Protein AF-A0A0F9EZ28-F1 (afdb_monomer_lite)

Secondary structure (DSSP, 8-state):
---------PPPHHHHHHHHHH---HHHHHHHHHHHHHHHH--HHHHHHHHHT-

pLDDT: mean 81.71, std 12.68, range [50.34, 94.0]

Foldseek 3Di:
DDDPDPPPDLDDLVVLVVCLVPDDDPVVNLVSQLSNCCVVVVDNVVSVVVSVVD

Structure (mmCIF, N/CA/C/O backbone):
data_AF-A0A0F9EZ28-F1
#
_entry.id   AF-A0A0F9EZ28-F1
#
loop_
_atom_site.group_PDB
_atom_site.id
_atom_site.type_symbol
_atom_site.label_atom_id
_atom_site.label_alt_id
_atom_site.label_comp_id
_atom_site.label_asym_id
_atom_site.label_entity_id
_atom_site.label_seq_id
_atom_site.pdbx_PDB_ins_code
_atom_site.Cartn_x
_atom_site.Cartn_y
_atom_site.Cartn_z
_atom_site.occupancy
_atom_site.B_iso_or_equiv
_atom_site.auth_seq_id
_atom_site.auth_comp_id
_atom_site.auth_asym_id
_atom_site.auth_atom_id
_atom_site.pdbx_PDB_model_num
ATOM 1 N N . MET A 1 1 ? 23.348 -19.440 13.720 1.00 54.25 1 MET A N 1
ATOM 2 C CA . MET A 1 1 ? 22.448 -18.456 13.084 1.00 54.25 1 MET A CA 1
ATOM 3 C C . MET A 1 1 ? 21.732 -19.159 11.952 1.00 54.25 1 MET A C 1
ATOM 5 O O . MET A 1 1 ? 22.409 -19.721 11.097 1.00 54.25 1 MET A O 1
ATOM 9 N N . GLU A 1 2 ? 20.403 -19.195 11.970 1.00 57.78 2 GLU A N 1
ATOM 10 C CA . GLU A 1 2 ? 19.637 -19.699 10.828 1.00 57.78 2 GLU A CA 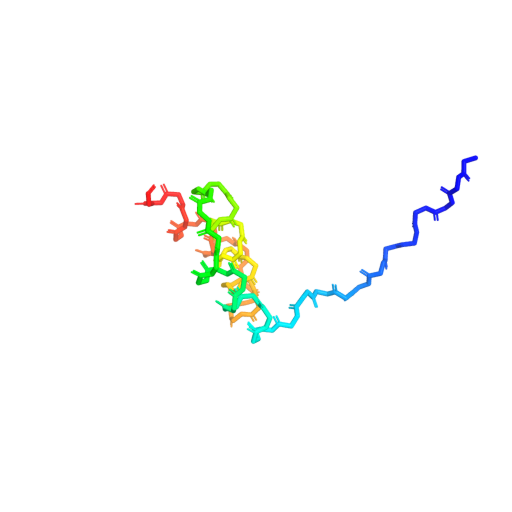1
ATOM 11 C C . GLU A 1 2 ? 19.859 -18.777 9.624 1.00 57.78 2 GLU A C 1
ATOM 13 O O . GLU A 1 2 ? 19.877 -17.551 9.760 1.00 57.78 2 GLU A O 1
ATOM 18 N N . LYS A 1 3 ? 20.093 -19.358 8.444 1.00 58.28 3 LYS A N 1
ATOM 19 C CA . LYS A 1 3 ? 20.226 -18.579 7.211 1.00 58.28 3 LYS A CA 1
ATOM 20 C C . LYS A 1 3 ? 18.850 -18.024 6.858 1.00 58.28 3 LYS A C 1
ATOM 22 O O . LYS A 1 3 ? 17.963 -18.792 6.499 1.00 58.28 3 LYS A O 1
ATOM 27 N N . LEU A 1 4 ? 18.696 -16.702 6.922 1.00 66.56 4 LEU A N 1
ATOM 28 C CA . LEU A 1 4 ? 17.542 -16.008 6.354 1.00 66.56 4 LEU A CA 1
ATOM 29 C C . LEU A 1 4 ? 17.499 -16.300 4.848 1.00 66.56 4 LEU A C 1
ATOM 31 O O . LEU A 1 4 ? 18.266 -15.732 4.071 1.00 66.56 4 LEU A O 1
ATOM 35 N N . GLN A 1 5 ? 16.636 -17.229 4.438 1.00 62.09 5 GLN A N 1
ATOM 36 C CA . GLN A 1 5 ? 16.318 -17.424 3.031 1.00 62.09 5 GLN A CA 1
ATOM 37 C C . GLN A 1 5 ? 15.396 -16.284 2.614 1.00 62.09 5 GLN A C 1
ATOM 39 O O . GLN A 1 5 ? 14.265 -16.184 3.083 1.00 62.09 5 GLN A O 1
ATOM 44 N N . ILE A 1 6 ? 15.896 -15.398 1.752 1.00 64.12 6 ILE A N 1
ATOM 45 C CA . ILE A 1 6 ? 15.070 -14.366 1.130 1.00 64.12 6 ILE A CA 1
ATOM 46 C C . ILE A 1 6 ? 14.176 -15.082 0.119 1.00 64.12 6 ILE A C 1
ATOM 48 O O . ILE A 1 6 ? 14.565 -15.311 -1.027 1.00 64.12 6 ILE A O 1
ATOM 52 N N . THR A 1 7 ? 12.986 -15.487 0.551 1.00 60.94 7 THR A N 1
ATOM 53 C CA . THR A 1 7 ? 11.943 -15.945 -0.359 1.00 60.94 7 THR A CA 1
ATOM 54 C C . THR A 1 7 ? 11.480 -14.740 -1.167 1.00 60.94 7 THR A C 1
ATOM 56 O O . THR A 1 7 ? 10.940 -13.766 -0.651 1.00 60.94 7 THR A O 1
ATOM 59 N N . ARG A 1 8 ? 11.742 -14.781 -2.474 1.00 56.88 8 ARG A N 1
ATOM 60 C CA . ARG A 1 8 ? 11.423 -13.714 -3.435 1.00 56.88 8 ARG A CA 1
ATOM 61 C C . ARG A 1 8 ? 9.928 -13.653 -3.784 1.00 56.88 8 ARG A C 1
ATOM 63 O O . ARG A 1 8 ? 9.559 -13.177 -4.850 1.00 56.88 8 ARG A O 1
ATOM 70 N N . SER A 1 9 ? 9.076 -14.185 -2.917 1.00 60.56 9 SER A N 1
ATOM 71 C CA . SER A 1 9 ? 7.631 -14.184 -3.077 1.00 60.56 9 SER A CA 1
ATOM 72 C C . SER A 1 9 ? 7.098 -12.847 -2.583 1.00 60.56 9 SER A C 1
ATOM 74 O O . SER A 1 9 ? 6.717 -12.706 -1.419 1.00 60.56 9 SER A O 1
ATOM 76 N N . SER A 1 10 ? 7.112 -11.849 -3.465 1.00 64.62 10 SER A N 1
ATOM 77 C CA . SER A 1 10 ? 6.233 -10.697 -3.290 1.00 64.62 10 SER A CA 1
ATOM 78 C C . SER A 1 10 ? 4.794 -11.214 -3.193 1.00 64.62 10 SER A C 1
ATOM 80 O O . SER A 1 10 ? 4.436 -12.114 -3.958 1.00 64.62 10 SER A O 1
ATOM 82 N N . PRO A 1 11 ? 3.984 -10.713 -2.247 1.00 71.38 11 PRO A N 1
ATOM 83 C CA . PRO A 1 11 ? 2.582 -11.092 -2.171 1.00 71.38 11 PRO A CA 1
ATOM 84 C C . PRO A 1 11 ? 1.882 -10.774 -3.493 1.00 71.38 11 PRO A C 1
ATOM 86 O O . PRO A 1 11 ? 2.153 -9.743 -4.109 1.00 71.38 11 PRO A O 1
ATOM 89 N N . ASP A 1 12 ? 1.014 -11.690 -3.915 1.00 82.62 12 ASP A N 1
ATOM 90 C CA . ASP A 1 12 ? 0.227 -11.554 -5.134 1.00 82.62 12 ASP A CA 1
ATOM 91 C C . ASP A 1 12 ? -0.656 -10.294 -5.084 1.00 82.62 12 ASP A C 1
ATOM 93 O O . ASP A 1 12 ? -1.073 -9.842 -4.008 1.00 82.62 12 ASP A O 1
ATOM 97 N N . HIS A 1 13 ? -0.912 -9.710 -6.252 1.00 84.12 13 HIS A N 1
ATOM 98 C CA . HIS A 1 13 ? -1.673 -8.472 -6.399 1.00 84.12 13 HIS A CA 1
ATOM 99 C C . HIS A 1 13 ? -3.084 -8.590 -5.813 1.00 84.12 13 HIS A C 1
ATOM 101 O O . HIS A 1 13 ? -3.482 -7.743 -5.005 1.00 84.12 13 HIS A O 1
ATOM 107 N N . ASP A 1 14 ? -3.785 -9.687 -6.101 1.00 88.00 14 ASP A N 1
ATOM 108 C CA . ASP A 1 14 ? -5.152 -9.912 -5.625 1.00 88.00 14 ASP A CA 1
ATOM 109 C C . ASP A 1 14 ? -5.189 -10.058 -4.099 1.00 88.00 14 ASP A C 1
ATOM 111 O O . ASP A 1 14 ? -6.061 -9.513 -3.410 1.00 88.00 14 ASP A O 1
ATOM 115 N N . VAL A 1 15 ? -4.174 -10.721 -3.540 1.00 89.88 15 VAL A N 1
ATOM 116 C CA . VAL A 1 15 ? -4.022 -10.899 -2.091 1.00 89.88 15 VAL A CA 1
ATOM 117 C C . VAL A 1 15 ? -3.824 -9.552 -1.395 1.00 89.88 15 VAL A C 1
ATOM 119 O O . VAL A 1 15 ? -4.423 -9.305 -0.346 1.00 89.88 15 VAL A O 1
ATOM 122 N N . LEU A 1 16 ? -3.026 -8.646 -1.968 1.00 89.81 16 LEU A N 1
ATOM 123 C CA . LEU A 1 16 ? -2.824 -7.306 -1.411 1.00 89.81 16 LEU A CA 1
ATOM 124 C C . LEU A 1 16 ? -4.113 -6.477 -1.408 1.00 89.81 16 LEU A C 1
ATOM 126 O O . LEU A 1 16 ? -4.380 -5.778 -0.426 1.00 89.81 16 LEU A O 1
ATOM 130 N N . VAL A 1 17 ? -4.933 -6.578 -2.457 1.00 89.69 17 VAL A N 1
ATOM 131 C CA . VAL A 1 17 ? -6.233 -5.893 -2.535 1.00 89.69 17 VAL A CA 1
ATOM 132 C C . VAL A 1 17 ? -7.181 -6.404 -1.451 1.00 89.69 17 VAL A C 1
ATOM 134 O O . VAL A 1 17 ? -7.845 -5.608 -0.778 1.00 89.69 17 VAL A O 1
ATOM 137 N N . GLU A 1 18 ? -7.243 -7.718 -1.237 1.00 93.00 18 GLU A N 1
ATOM 138 C CA . GLU A 1 18 ? -8.056 -8.287 -0.164 1.00 93.00 18 GLU A CA 1
ATOM 139 C C . GLU A 1 18 ? -7.588 -7.853 1.226 1.00 93.00 18 GLU A C 1
ATOM 141 O O . GLU A 1 18 ? -8.412 -7.462 2.061 1.00 93.00 18 GLU A O 1
ATOM 146 N N . LEU A 1 19 ? -6.277 -7.907 1.477 1.00 91.38 19 LEU A N 1
ATOM 147 C CA . LEU A 1 19 ? -5.684 -7.487 2.745 1.00 91.38 19 LEU A CA 1
ATOM 148 C C . LEU A 1 19 ? -5.976 -6.011 3.017 1.00 91.38 19 LEU A C 1
ATOM 150 O O . LEU A 1 19 ? -6.417 -5.668 4.112 1.00 91.38 19 LEU A O 1
ATOM 154 N N . TYR A 1 20 ? -5.835 -5.146 2.009 1.00 91.25 20 TYR A N 1
ATOM 155 C CA . TYR A 1 20 ? -6.175 -3.731 2.126 1.00 91.25 20 TYR A CA 1
ATOM 156 C C . TYR A 1 20 ? -7.645 -3.517 2.508 1.00 91.25 20 TYR A C 1
ATOM 158 O O . TYR A 1 20 ? -7.939 -2.728 3.406 1.00 91.25 20 TYR A O 1
ATOM 166 N N . LYS A 1 21 ? -8.584 -4.226 1.868 1.00 92.06 21 LYS A N 1
ATOM 167 C CA . LYS A 1 21 ? -10.024 -4.099 2.161 1.00 92.06 21 LYS A CA 1
ATOM 168 C C . LYS A 1 21 ? -10.374 -4.541 3.585 1.00 92.06 21 LYS A C 1
ATOM 170 O O . LYS A 1 21 ? -11.220 -3.913 4.219 1.00 92.06 21 LYS A O 1
ATOM 175 N N . LYS A 1 22 ? -9.734 -5.604 4.082 1.00 94.00 22 LYS A N 1
ATOM 176 C CA . LYS A 1 22 ? -10.003 -6.205 5.402 1.00 94.00 22 LYS A CA 1
ATOM 177 C C . LYS A 1 22 ? -9.289 -5.478 6.552 1.00 94.00 22 LYS A C 1
ATOM 179 O O . LYS A 1 22 ? -9.740 -5.558 7.696 1.00 94.00 22 LYS A O 1
ATOM 184 N N . GLU A 1 23 ? -8.195 -4.772 6.273 1.00 93.81 23 GLU A N 1
ATOM 185 C CA . GLU A 1 23 ? -7.348 -4.163 7.297 1.00 93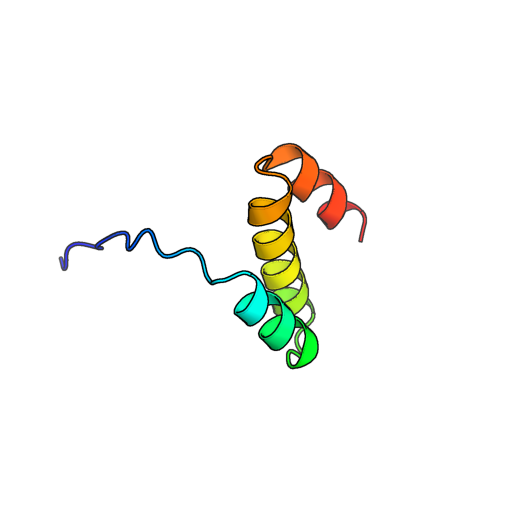.81 23 GLU A CA 1
ATOM 186 C C . GLU A 1 23 ? -7.961 -2.891 7.915 1.00 93.81 23 GLU A C 1
ATOM 188 O O . GLU A 1 23 ? -8.454 -1.988 7.233 1.00 93.81 23 GLU A O 1
ATOM 193 N N . LYS A 1 24 ? -7.889 -2.804 9.247 1.00 91.88 24 LYS A N 1
ATOM 194 C CA . LYS A 1 24 ? -8.397 -1.679 10.046 1.00 91.88 24 LYS A CA 1
ATOM 195 C C . LYS A 1 24 ? -7.283 -0.733 10.489 1.00 91.88 24 LYS A C 1
ATOM 197 O O . LYS A 1 24 ? -7.539 0.443 10.734 1.00 91.88 24 LYS A O 1
ATOM 202 N N . LYS A 1 25 ? -6.047 -1.222 10.607 1.00 93.75 25 LYS A N 1
ATOM 203 C CA . LYS A 1 25 ? -4.889 -0.423 11.019 1.00 93.75 25 LYS A CA 1
ATOM 204 C C . LYS A 1 25 ? -4.360 0.385 9.836 1.00 93.75 25 LYS A C 1
ATOM 206 O O . LYS A 1 25 ? -3.832 -0.181 8.881 1.00 93.75 25 LYS A O 1
ATOM 211 N N . LEU A 1 26 ? -4.415 1.713 9.956 1.00 88.38 26 LEU A N 1
ATOM 212 C CA . LEU A 1 26 ? -3.982 2.662 8.920 1.00 88.38 26 LEU A CA 1
ATOM 213 C C . LEU A 1 26 ? -2.573 2.351 8.378 1.00 88.38 26 LEU A C 1
ATOM 215 O O . LEU A 1 26 ? -2.396 2.163 7.180 1.00 88.38 26 LEU A O 1
ATOM 219 N N . LYS A 1 27 ? -1.598 2.155 9.276 1.00 88.56 27 LYS A N 1
ATOM 220 C CA . LYS A 1 27 ? -0.202 1.848 8.908 1.00 88.56 27 LYS A CA 1
ATOM 221 C C . LYS A 1 27 ? -0.036 0.560 8.092 1.00 88.56 27 LYS A C 1
ATOM 223 O O . LYS A 1 27 ? 0.899 0.444 7.306 1.00 88.56 27 LYS A O 1
ATOM 228 N N . LEU A 1 28 ? -0.890 -0.444 8.314 1.00 89.25 28 LEU A N 1
ATOM 229 C CA . LEU A 1 28 ? -0.846 -1.689 7.539 1.00 89.25 28 LEU A CA 1
ATOM 230 C C . LEU A 1 28 ? -1.535 -1.513 6.186 1.00 89.25 28 LEU A C 1
ATOM 232 O O . LEU A 1 28 ? -0.998 -1.972 5.183 1.00 89.25 28 LEU A O 1
ATOM 236 N N . LYS A 1 29 ? -2.640 -0.761 6.134 1.00 90.75 29 LYS A N 1
ATOM 237 C CA . LYS A 1 29 ? -3.268 -0.348 4.872 1.00 90.75 29 LYS A CA 1
ATOM 238 C C . LYS A 1 29 ? -2.292 0.381 3.952 1.00 90.75 29 LYS A C 1
ATOM 240 O O . LYS A 1 29 ? -2.160 -0.002 2.794 1.00 90.75 29 LYS A O 1
ATOM 245 N N . GLU A 1 30 ? -1.566 1.363 4.479 1.00 90.12 30 GLU A N 1
ATOM 246 C CA . GLU A 1 30 ? -0.538 2.100 3.732 1.00 90.12 30 GLU A CA 1
ATOM 247 C C . GLU A 1 30 ? 0.548 1.164 3.187 1.00 90.12 30 GLU A C 1
ATOM 249 O O . GLU A 1 30 ? 0.957 1.291 2.035 1.00 90.12 30 GLU A O 1
ATOM 254 N N . ARG A 1 31 ? 0.982 0.169 3.975 1.00 89.94 31 ARG A N 1
ATOM 255 C CA . ARG A 1 31 ? 1.947 -0.841 3.513 1.00 89.94 31 ARG A CA 1
ATOM 256 C C . ARG A 1 31 ? 1.401 -1.705 2.383 1.00 89.94 31 ARG A C 1
ATOM 258 O O . ARG A 1 31 ? 2.119 -1.925 1.413 1.00 89.94 31 ARG A O 1
ATOM 265 N N . TYR A 1 32 ? 0.169 -2.198 2.489 1.00 91.12 32 TYR A N 1
ATOM 266 C CA . TYR A 1 32 ? -0.427 -3.013 1.427 1.00 91.12 32 TYR A CA 1
ATOM 267 C C . TYR A 1 32 ? -0.588 -2.215 0.134 1.00 91.12 32 TYR A C 1
ATOM 269 O O . TYR A 1 32 ? -0.233 -2.703 -0.935 1.00 91.12 32 TYR A O 1
ATOM 277 N N . GLN A 1 33 ? -1.017 -0.957 0.243 1.00 89.62 33 GLN A N 1
ATOM 278 C CA . GLN A 1 33 ? -1.081 -0.036 -0.887 1.00 89.62 33 GLN A CA 1
ATOM 279 C C . GLN A 1 33 ? 0.308 0.232 -1.490 1.00 89.62 33 GLN A C 1
ATOM 281 O O . GLN A 1 33 ? 0.448 0.265 -2.709 1.00 89.62 33 GLN A O 1
ATOM 286 N N . ALA A 1 34 ? 1.353 0.365 -0.667 1.00 89.62 34 ALA A N 1
ATOM 287 C CA . ALA A 1 34 ? 2.725 0.523 -1.148 1.00 89.62 34 ALA A CA 1
ATOM 288 C C . ALA A 1 34 ? 3.205 -0.674 -1.956 1.00 89.62 34 ALA A C 1
ATOM 290 O O . ALA A 1 34 ? 3.754 -0.506 -3.042 1.00 89.62 34 ALA A O 1
ATOM 291 N N . LEU A 1 35 ? 2.983 -1.876 -1.428 1.00 89.88 35 LEU A N 1
ATOM 292 C CA . LEU A 1 35 ? 3.367 -3.114 -2.094 1.00 89.88 35 LEU A CA 1
ATOM 293 C C . LEU A 1 35 ? 2.620 -3.272 -3.421 1.00 89.88 35 LEU A C 1
ATOM 295 O O . LEU A 1 35 ? 3.242 -3.601 -4.425 1.00 89.88 35 LEU A O 1
ATOM 299 N N . TYR A 1 36 ? 1.328 -2.941 -3.446 1.00 90.69 36 TYR A N 1
ATOM 300 C CA . TYR A 1 36 ? 0.518 -2.933 -4.662 1.00 90.69 36 TYR A CA 1
ATOM 301 C C . TYR A 1 36 ? 1.111 -1.993 -5.719 1.00 90.69 36 TYR A C 1
ATOM 303 O O . TYR A 1 36 ? 1.390 -2.396 -6.846 1.00 90.69 36 TYR A O 1
ATOM 311 N N . LEU A 1 37 ? 1.382 -0.741 -5.339 1.00 90.06 37 LEU A N 1
ATOM 312 C CA . LEU A 1 37 ? 1.924 0.259 -6.257 1.00 90.06 37 LEU A CA 1
ATOM 313 C C . LEU A 1 37 ? 3.350 -0.081 -6.713 1.00 90.06 37 LEU A C 1
ATOM 315 O O . LEU A 1 37 ? 3.726 0.266 -7.828 1.00 90.06 37 LEU A O 1
ATOM 319 N N . MET A 1 38 ? 4.148 -0.763 -5.885 1.00 88.81 38 MET A N 1
ATOM 320 C CA . MET A 1 38 ? 5.469 -1.258 -6.287 1.00 88.81 38 MET A CA 1
ATOM 321 C C . MET A 1 38 ? 5.381 -2.328 -7.374 1.00 88.81 38 MET A C 1
ATOM 323 O O . MET A 1 38 ? 6.224 -2.328 -8.270 1.00 88.81 38 MET A O 1
ATOM 327 N N . ILE A 1 39 ? 4.377 -3.205 -7.312 1.00 86.00 39 ILE A N 1
ATOM 328 C CA . ILE A 1 39 ? 4.139 -4.229 -8.336 1.00 86.00 39 ILE A CA 1
ATOM 329 C C . ILE A 1 39 ? 3.684 -3.572 -9.645 1.00 86.00 39 ILE A C 1
ATOM 331 O O . ILE A 1 39 ? 4.258 -3.852 -10.693 1.00 86.00 39 ILE A O 1
ATOM 335 N N . GLU A 1 40 ? 2.717 -2.654 -9.569 1.00 86.69 40 GLU A N 1
ATOM 336 C C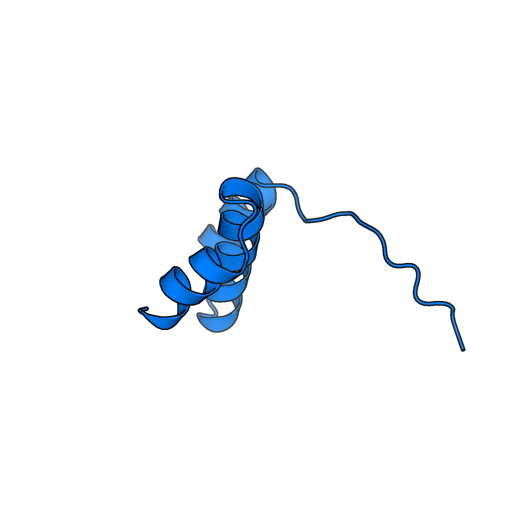A . GLU A 1 40 ? 2.144 -1.960 -10.732 1.00 86.69 40 GLU A CA 1
ATOM 337 C C . GLU A 1 40 ? 3.140 -1.028 -11.432 1.00 86.69 40 GLU A C 1
ATOM 339 O O . GLU A 1 40 ? 3.297 -1.054 -12.650 1.00 86.69 40 GLU A O 1
ATOM 344 N N . LEU A 1 41 ? 3.819 -0.169 -10.667 1.00 88.19 41 LEU A N 1
ATOM 345 C CA . LEU A 1 41 ? 4.635 0.906 -11.234 1.00 88.19 41 LEU A CA 1
ATOM 346 C C . LEU A 1 41 ? 6.086 0.495 -11.474 1.00 88.19 41 LEU A C 1
ATOM 348 O O . LEU A 1 41 ? 6.800 1.218 -12.170 1.00 88.19 41 LEU A O 1
ATOM 352 N N . GLN A 1 42 ? 6.548 -0.587 -10.834 1.00 85.38 42 GLN A N 1
ATOM 353 C CA . GLN A 1 42 ? 7.946 -1.043 -10.836 1.00 85.38 42 GLN A CA 1
ATOM 354 C C . GLN A 1 42 ? 8.965 0.084 -10.553 1.00 85.38 42 GLN A C 1
ATOM 356 O O . GLN A 1 42 ? 10.119 0.034 -10.974 1.00 85.38 42 GLN A O 1
ATOM 361 N N . ASN A 1 43 ? 8.540 1.133 -9.837 1.00 87.44 43 ASN A N 1
ATOM 362 C CA . ASN A 1 43 ? 9.322 2.341 -9.590 1.00 87.44 43 ASN A CA 1
ATOM 363 C C . ASN A 1 43 ? 9.118 2.827 -8.153 1.00 87.44 43 ASN A C 1
ATOM 365 O O . ASN A 1 43 ? 8.161 3.537 -7.842 1.00 87.44 43 ASN A O 1
ATOM 369 N N . CYS A 1 44 ? 10.055 2.471 -7.277 1.00 83.88 44 CYS A N 1
ATOM 370 C CA . CYS A 1 44 ? 9.973 2.767 -5.849 1.00 83.88 44 CYS A CA 1
ATOM 371 C C . CYS A 1 44 ? 9.929 4.272 -5.532 1.00 83.88 44 CYS A C 1
ATOM 373 O O . CYS A 1 44 ? 9.286 4.663 -4.560 1.00 83.88 44 CYS A O 1
ATOM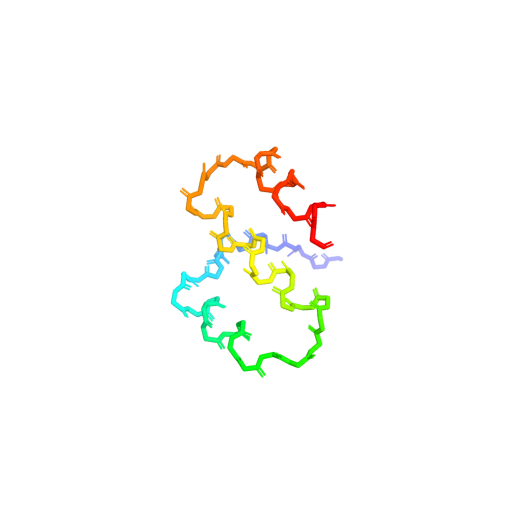 375 N N . THR A 1 45 ? 10.572 5.121 -6.343 1.00 87.81 45 THR A N 1
ATOM 376 C CA . THR A 1 45 ? 10.579 6.579 -6.138 1.00 87.81 45 THR A CA 1
ATOM 377 C C . THR A 1 45 ? 9.184 7.160 -6.331 1.00 87.81 45 THR A C 1
ATOM 379 O O . THR A 1 45 ? 8.686 7.864 -5.456 1.00 87.81 45 THR A O 1
ATOM 382 N N . LYS A 1 46 ? 8.509 6.788 -7.427 1.00 86.62 46 LYS A N 1
ATOM 383 C CA . LYS A 1 46 ? 7.127 7.214 -7.695 1.00 86.62 46 LYS A CA 1
ATOM 384 C C . LYS A 1 46 ? 6.165 6.728 -6.615 1.00 86.62 46 LYS A C 1
ATOM 386 O O . LYS A 1 46 ? 5.309 7.484 -6.169 1.00 86.62 46 LYS A O 1
ATOM 391 N N . VAL A 1 47 ? 6.324 5.487 -6.154 1.00 88.38 47 VAL A N 1
ATOM 392 C CA . VAL A 1 47 ? 5.507 4.944 -5.056 1.00 88.38 47 VAL A CA 1
ATOM 393 C C . VAL A 1 47 ? 5.693 5.762 -3.776 1.00 88.38 47 VAL A C 1
ATOM 395 O O . VAL A 1 47 ? 4.714 6.116 -3.123 1.00 88.38 47 VAL A O 1
ATOM 398 N N . ALA A 1 48 ? 6.935 6.108 -3.424 1.00 86.44 48 ALA A N 1
ATOM 399 C CA . ALA A 1 48 ? 7.225 6.897 -2.231 1.00 86.44 48 ALA A CA 1
ATOM 400 C C . ALA A 1 48 ? 6.611 8.307 -2.291 1.00 86.44 48 ALA A C 1
ATOM 402 O O . ALA A 1 48 ? 6.119 8.797 -1.276 1.00 86.44 48 ALA A O 1
ATOM 403 N N . GLU A 1 49 ? 6.605 8.945 -3.465 1.00 87.75 49 GLU A N 1
ATOM 404 C CA . GLU A 1 49 ? 5.952 10.244 -3.680 1.00 87.75 49 GLU A CA 1
ATOM 405 C C . GLU A 1 49 ? 4.428 10.173 -3.533 1.00 87.75 49 GLU A C 1
ATOM 407 O O . GLU A 1 49 ? 3.831 11.076 -2.945 1.00 87.75 49 GLU A O 1
ATOM 412 N N . LEU A 1 50 ? 3.804 9.100 -4.032 1.00 85.25 50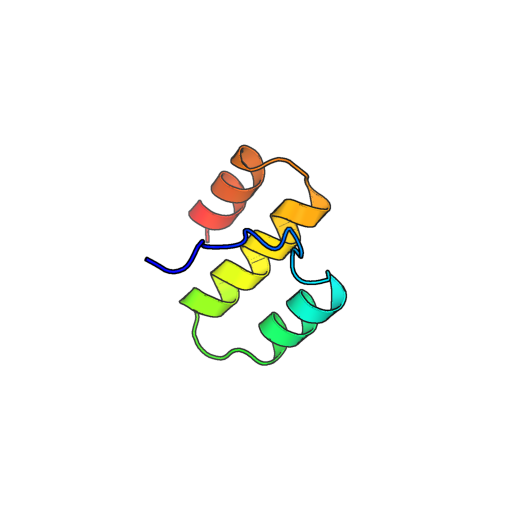 LEU A N 1
ATOM 413 C CA . LEU A 1 50 ? 2.357 8.890 -3.932 1.00 85.25 50 LEU A CA 1
ATOM 414 C C . LEU A 1 50 ? 1.903 8.670 -2.485 1.00 85.25 50 LEU A C 1
ATOM 416 O O . LEU A 1 50 ? 0.849 9.160 -2.098 1.00 85.25 50 LEU A O 1
ATOM 420 N N . ILE A 1 51 ? 2.705 7.975 -1.677 1.00 80.88 51 ILE A N 1
ATOM 421 C CA . ILE A 1 51 ? 2.345 7.642 -0.290 1.00 80.88 51 ILE A CA 1
ATOM 422 C C . ILE A 1 51 ? 2.666 8.778 0.676 1.00 80.88 51 ILE A C 1
ATOM 424 O O . ILE A 1 51 ? 1.889 9.031 1.588 1.00 80.88 51 ILE A O 1
ATOM 428 N N . LYS A 1 52 ? 3.772 9.510 0.479 1.00 74.19 52 LYS A N 1
ATOM 429 C CA . LYS A 1 52 ? 4.124 10.660 1.335 1.00 74.19 52 LYS A CA 1
ATOM 430 C C . LYS A 1 52 ? 3.119 11.814 1.278 1.00 74.19 52 LYS A C 1
ATOM 432 O O . LYS A 1 52 ? 3.179 12.687 2.137 1.00 74.19 52 LYS A O 1
ATOM 437 N N . LYS A 1 53 ? 2.267 11.864 0.251 1.00 57.72 53 LYS A N 1
ATOM 438 C CA . LYS A 1 53 ? 1.240 12.901 0.084 1.00 57.72 53 LYS A CA 1
ATOM 439 C C . LYS A 1 53 ? -0.101 12.567 0.755 1.00 57.72 53 LYS A C 1
ATOM 441 O O . LYS A 1 53 ? -1.004 13.395 0.654 1.00 57.72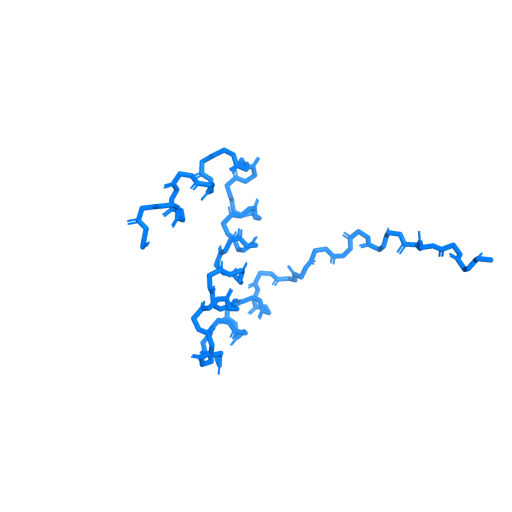 53 LYS A O 1
ATOM 446 N N . SER A 1 54 ? -0.236 11.398 1.388 1.00 50.34 54 SER A N 1
ATOM 447 C CA . SER A 1 54 ? -1.484 10.933 2.008 1.00 50.34 54 SER A CA 1
ATOM 448 C C . SER A 1 54 ? -1.558 11.189 3.507 1.00 50.34 54 SER A C 1
ATOM 450 O O . SER A 1 54 ? -0.494 11.190 4.166 1.00 50.34 54 SER A O 1
#

Sequence (54 aa):
MEKLQITRSSPDHDVLVELYKKEKKLKLKERYQALYLMIELQNCTKVAELIKKS

Radius of gyration: 12.88 Å; chains: 1; bounding box: 32×33×24 Å

Organism: NCBI:txid412755